Protein AF-A0A3D3Z3L4-F1 (afdb_monomer)

pLDDT: mean 87.87, std 11.45, range [58.56, 98.75]

Mean predicted aligned error: 5.22 Å

Radius of gyration: 15.16 Å; Cα contacts (8 Å, |Δi|>4): 285; chains: 1; bounding box: 37×30×42 Å

Solvent-accessible surface area (backbone atoms only — not comparable to full-atom values): 8105 Å² total; per-residue (Å²): 103,48,34,38,17,32,43,36,61,50,77,87,31,45,46,58,62,50,46,52,51,52,36,48,54,44,27,76,72,71,44,43,26,36,39,37,21,40,27,95,81,34,64,55,31,55,49,41,68,72,68,54,78,72,74,40,31,58,43,69,48,58,55,93,46,43,67,61,53,52,51,52,40,50,75,72,62,29,44,37,39,35,35,28,42,37,68,35,86,44,73,49,33,52,50,42,38,55,71,22,65,34,33,37,29,40,32,39,77,43,78,72,44,57,58,51,46,55,62,46,50,52,54,41,62,74,43,74,41,58,70,47,80,37,82,28,89,64,60,94,86,43,68,67,50,54,59,61,56,72,75,110

Nearest PDB structures (foldseek):
  4e07-assembly3_A  TM=8.021E-01  e=3.924E-11  Escherichia coli
  4e03-assembly3_A  TM=8.428E-01  e=3.734E-10  Escherichia coli
  4dzz-assembly3_A  TM=8.664E-01  e=5.860E-10  Escherichia coli
  4e09-assembly1_A-2  TM=8.269E-01  e=1.353E-09  Escherichia coli
  1hyq-assembly1_A  TM=8.377E-01  e=5.948E-09  Archaeoglobus fulgidus

Foldseek 3Di:
DAEEEEDEQDPPLCLLVVLVVVQVVCVVVVFAEEEEEQAPVCPNVVVCVVVDDPGPNYHYDHLVCVVVVVVVCVVVVGPYYYYRAYHRDDPSSLSSLLPHQEYEYRFELDPVRLVRVVVVVVSNVVSVHHYDYDHPPYDPPCPVSVVVSVVD

Sequence (152 aa):
MHVVAIVSQKGGAGKTTLSVHLAVAAARKGLSVALIDLDPQATAAQWGDWRGGDNPAVVATPYTRLEATLQEAAQAGVDLCILDSPPAADAAAVSAARAADLVLVPTRVSAFDLHAIKTTGELMRIAQKPAYTIFNAVPPRAASLVEDAAAV

Structure (mmCIF, N/CA/C/O backbone):
data_AF-A0A3D3Z3L4-F1
#
_entry.id   AF-A0A3D3Z3L4-F1
#
loop_
_atom_site.group_PDB
_atom_site.id
_atom_site.type_symbol
_atom_site.label_atom_id
_atom_site.label_alt_id
_atom_site.label_comp_id
_atom_site.label_asym_id
_atom_site.label_entity_id
_atom_site.label_seq_id
_atom_site.pdbx_PDB_ins_code
_atom_site.Cartn_x
_atom_site.Cartn_y
_atom_site.Cartn_z
_atom_site.occupancy
_atom_site.B_iso_or_equiv
_atom_site.auth_seq_id
_atom_site.auth_comp_id
_atom_site.auth_asym_id
_atom_site.auth_atom_id
_atom_site.pdbx_PDB_model_num
ATOM 1 N N . MET A 1 1 ? -8.674 -7.249 11.936 1.00 96.44 1 MET A N 1
ATOM 2 C CA . MET A 1 1 ? -8.077 -6.245 11.043 1.00 96.44 1 MET A CA 1
ATOM 3 C C . MET A 1 1 ? -6.740 -6.763 10.545 1.00 96.44 1 MET A C 1
ATOM 5 O O . MET A 1 1 ? -5.932 -7.170 11.371 1.00 96.44 1 MET A O 1
ATOM 9 N N . HIS A 1 2 ? -6.535 -6.770 9.232 1.00 98.00 2 HIS A N 1
ATOM 10 C CA . HIS A 1 2 ? -5.252 -7.053 8.585 1.00 98.00 2 HIS A CA 1
ATOM 11 C C . HIS A 1 2 ? -4.637 -5.772 8.029 1.00 98.00 2 HIS A C 1
ATOM 13 O O . HIS A 1 2 ? -5.369 -4.857 7.652 1.00 98.00 2 HIS A O 1
ATOM 19 N N . VAL A 1 3 ? -3.310 -5.711 7.938 1.00 98.38 3 VAL A N 1
ATOM 20 C CA . VAL A 1 3 ? -2.590 -4.552 7.393 1.00 98.38 3 VAL A CA 1
ATOM 21 C C . VAL A 1 3 ? -1.659 -4.986 6.264 1.00 98.38 3 VAL A C 1
ATOM 23 O O . VAL A 1 3 ? -0.756 -5.796 6.464 1.00 98.38 3 VAL A O 1
ATOM 26 N N . VAL A 1 4 ? -1.847 -4.421 5.072 1.00 98.25 4 VAL A N 1
ATOM 27 C CA . VAL A 1 4 ? -0.989 -4.658 3.902 1.00 98.25 4 VAL A CA 1
ATOM 28 C C . VAL A 1 4 ? -0.298 -3.356 3.522 1.00 98.25 4 VAL A C 1
ATOM 30 O O . VAL A 1 4 ? -0.967 -2.365 3.252 1.00 98.25 4 VAL A O 1
ATOM 33 N N . ALA A 1 5 ? 1.032 -3.345 3.463 1.00 96.19 5 ALA A N 1
ATOM 34 C CA . ALA A 1 5 ? 1.785 -2.177 3.007 1.00 96.19 5 ALA A CA 1
ATOM 35 C C . ALA A 1 5 ? 2.243 -2.337 1.558 1.00 96.19 5 ALA A C 1
ATOM 37 O O . ALA A 1 5 ? 2.791 -3.373 1.183 1.00 96.19 5 ALA A O 1
ATOM 38 N N . ILE A 1 6 ? 2.067 -1.287 0.759 1.00 94.94 6 ILE A N 1
ATOM 39 C CA . ILE A 1 6 ? 2.588 -1.199 -0.602 1.00 94.94 6 ILE A CA 1
ATOM 40 C C . ILE A 1 6 ? 3.829 -0.309 -0.569 1.00 94.94 6 ILE A C 1
ATOM 42 O O . ILE A 1 6 ? 3.729 0.907 -0.420 1.00 94.94 6 ILE A O 1
ATOM 46 N N . VAL A 1 7 ? 5.009 -0.920 -0.688 1.00 91.00 7 VAL A N 1
ATOM 47 C CA . VAL A 1 7 ? 6.303 -0.243 -0.507 1.00 91.00 7 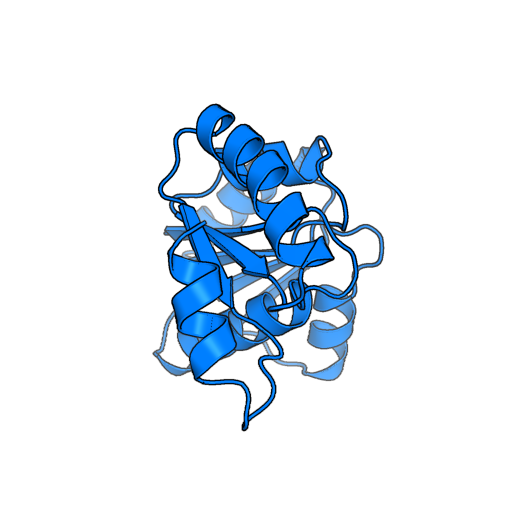VAL A CA 1
ATOM 48 C C . VAL A 1 7 ? 7.161 -0.410 -1.750 1.00 91.00 7 VAL A C 1
ATOM 50 O O . VAL A 1 7 ? 7.322 -1.506 -2.267 1.00 91.00 7 VAL A O 1
ATOM 53 N N . SER A 1 8 ? 7.760 0.670 -2.242 1.00 85.81 8 SER A N 1
ATOM 54 C CA . SER A 1 8 ? 8.702 0.609 -3.363 1.00 85.81 8 SER A CA 1
ATOM 55 C C . SER A 1 8 ? 9.673 1.775 -3.311 1.00 85.81 8 SER A C 1
ATOM 57 O O . SER A 1 8 ? 9.280 2.922 -3.093 1.00 85.81 8 SER A O 1
ATOM 59 N N . GLN A 1 9 ? 10.944 1.484 -3.576 1.00 74.50 9 GLN A N 1
ATOM 60 C CA . GLN A 1 9 ? 12.015 2.476 -3.544 1.00 74.50 9 GLN A CA 1
ATOM 61 C C . GLN A 1 9 ? 12.055 3.376 -4.782 1.00 74.50 9 GLN A C 1
ATOM 63 O O . GLN A 1 9 ? 12.791 4.360 -4.791 1.00 74.50 9 GLN A O 1
ATOM 68 N N . LYS A 1 10 ? 11.252 3.084 -5.815 1.00 74.19 10 LYS A N 1
ATOM 69 C CA . LYS A 1 10 ? 11.241 3.859 -7.058 1.00 74.19 10 LYS A CA 1
ATOM 70 C C . LYS A 1 10 ? 9.910 4.567 -7.293 1.00 74.19 10 LYS A C 1
ATOM 72 O O . LYS A 1 10 ? 8.823 3.998 -7.147 1.00 74.19 10 LYS A O 1
ATOM 77 N N . GLY A 1 11 ? 10.000 5.825 -7.721 1.00 74.12 11 GLY A N 1
ATOM 78 C CA . GLY A 1 11 ? 8.865 6.548 -8.289 1.00 74.12 11 GLY A CA 1
ATOM 79 C C . GLY A 1 11 ? 8.327 5.836 -9.536 1.00 74.12 11 GLY A C 1
ATOM 80 O O . GLY A 1 11 ? 9.086 5.283 -10.331 1.00 74.12 11 GLY A O 1
ATOM 81 N N . GLY A 1 12 ? 7.005 5.821 -9.707 1.00 81.00 12 GLY A N 1
ATOM 82 C CA . GLY A 1 12 ? 6.364 5.245 -10.895 1.00 81.00 12 GLY A CA 1
ATOM 83 C C . GLY A 1 12 ? 6.223 3.717 -10.913 1.00 81.00 12 GLY A C 1
ATOM 84 O O . GLY A 1 12 ? 5.665 3.184 -11.869 1.00 81.00 12 GLY A O 1
ATOM 85 N N . ALA A 1 13 ? 6.633 2.993 -9.868 1.00 85.88 13 ALA A N 1
ATOM 86 C CA . ALA A 1 13 ? 6.418 1.542 -9.782 1.00 85.88 13 ALA A CA 1
ATOM 87 C C . ALA A 1 13 ? 4.929 1.129 -9.697 1.00 85.88 13 ALA A C 1
ATOM 89 O O . ALA A 1 13 ? 4.595 -0.042 -9.854 1.00 85.88 13 ALA A O 1
ATOM 90 N N . GLY A 1 14 ? 4.028 2.098 -9.493 1.00 90.69 14 GLY A N 1
ATOM 91 C CA . GLY A 1 14 ? 2.578 1.906 -9.447 1.00 90.69 14 GLY A CA 1
ATOM 92 C C . GLY A 1 14 ? 2.043 1.515 -8.071 1.00 90.69 14 GLY A C 1
ATOM 93 O O . GLY A 1 14 ? 1.068 0.775 -8.010 1.00 90.69 14 GLY A O 1
ATOM 94 N N . LYS A 1 15 ? 2.671 2.015 -6.992 1.00 92.94 15 LYS A N 1
ATOM 95 C CA . LYS A 1 15 ? 2.225 1.837 -5.598 1.00 92.94 15 LYS A CA 1
ATOM 96 C C . LYS A 1 15 ? 0.771 2.260 -5.417 1.00 92.94 15 LYS A C 1
ATOM 98 O O . LYS A 1 15 ? -0.078 1.390 -5.317 1.00 92.94 15 LYS A O 1
ATOM 103 N N . THR A 1 16 ? 0.484 3.553 -5.556 1.00 94.69 16 THR A N 1
ATOM 104 C CA . THR A 1 16 ? -0.861 4.117 -5.393 1.00 94.69 16 THR A CA 1
ATOM 105 C C . THR A 1 16 ? -1.900 3.422 -6.262 1.00 94.69 16 THR A C 1
ATOM 107 O O . THR A 1 16 ? -2.982 3.086 -5.794 1.00 94.69 16 THR A O 1
ATOM 110 N N . THR A 1 17 ? -1.562 3.116 -7.519 1.00 95.19 17 THR A N 1
ATOM 111 C CA . THR A 1 17 ? -2.460 2.380 -8.420 1.00 95.19 17 THR A CA 1
ATOM 112 C C . THR A 1 17 ? -2.790 0.985 -7.889 1.00 95.19 17 THR A C 1
ATOM 114 O O . THR A 1 17 ? -3.955 0.588 -7.886 1.00 95.19 17 THR A O 1
ATOM 117 N N . LEU A 1 18 ? -1.783 0.238 -7.427 1.00 96.00 18 LEU A N 1
ATOM 118 C CA . LEU A 1 18 ? -1.983 -1.079 -6.832 1.00 96.00 18 LEU A CA 1
ATOM 119 C C . LEU A 1 18 ? -2.762 -0.976 -5.512 1.00 96.00 18 LEU A C 1
ATOM 121 O O . LEU A 1 18 ? -3.711 -1.734 -5.325 1.00 96.00 18 LEU A O 1
ATOM 125 N N . SER A 1 19 ? -2.417 -0.016 -4.648 1.00 97.44 19 SER A N 1
ATOM 126 C CA . SER A 1 19 ? -3.084 0.262 -3.370 1.00 97.44 19 SER A CA 1
ATOM 127 C C . SER A 1 19 ? -4.586 0.486 -3.570 1.00 97.44 19 SER A C 1
ATOM 129 O O . SER A 1 19 ? -5.412 -0.195 -2.963 1.00 97.44 19 SER A O 1
ATOM 131 N N . VAL A 1 20 ? -4.946 1.368 -4.506 1.00 97.38 20 VAL A N 1
ATOM 132 C CA . VAL A 1 20 ? -6.333 1.672 -4.879 1.00 97.38 20 VAL A CA 1
ATOM 133 C C . VAL A 1 20 ? -7.065 0.440 -5.416 1.00 97.38 20 VAL A C 1
ATOM 135 O O . VAL A 1 20 ? -8.175 0.133 -4.977 1.00 97.38 20 VAL A O 1
ATOM 138 N N . HIS A 1 21 ? -6.463 -0.295 -6.356 1.00 97.38 21 HIS A N 1
ATOM 139 C CA . HIS A 1 21 ? -7.107 -1.471 -6.945 1.00 97.38 21 HIS A CA 1
ATOM 140 C C . HIS A 1 21 ? -7.340 -2.586 -5.924 1.00 97.38 21 HIS A C 1
ATOM 142 O O . HIS A 1 21 ? -8.417 -3.187 -5.923 1.00 97.38 21 HIS A O 1
ATOM 148 N N . LEU A 1 22 ? -6.373 -2.844 -5.042 1.00 98.06 22 LEU A N 1
ATOM 149 C CA . LEU A 1 22 ? -6.525 -3.819 -3.964 1.00 98.06 22 LEU A CA 1
ATOM 150 C C . LEU A 1 22 ? -7.621 -3.390 -2.982 1.00 98.06 22 LEU A C 1
ATOM 152 O O . LEU A 1 22 ? -8.447 -4.223 -2.607 1.00 98.06 22 LEU A O 1
ATOM 156 N N . ALA A 1 23 ? -7.693 -2.100 -2.639 1.00 98.12 23 ALA A N 1
ATOM 157 C CA . ALA A 1 23 ? -8.712 -1.575 -1.734 1.00 98.12 23 ALA A CA 1
ATOM 158 C C . ALA A 1 23 ? -10.125 -1.757 -2.296 1.00 98.12 23 ALA A C 1
ATOM 160 O O . ALA A 1 23 ? -11.012 -2.285 -1.626 1.00 98.12 23 ALA A O 1
ATOM 161 N N . VAL A 1 24 ? -10.322 -1.396 -3.565 1.00 98.00 24 VAL A N 1
ATOM 162 C CA . VAL A 1 24 ? -11.607 -1.569 -4.252 1.00 98.00 24 VAL A CA 1
ATOM 163 C C . VAL A 1 24 ? -11.961 -3.047 -4.412 1.00 98.00 24 VAL A C 1
ATOM 165 O O . VAL A 1 24 ? -13.120 -3.420 -4.231 1.00 98.00 24 VAL A O 1
ATOM 168 N N . ALA A 1 25 ? -10.995 -3.906 -4.747 1.00 98.25 25 ALA A N 1
ATOM 169 C CA . ALA A 1 25 ? -11.233 -5.340 -4.880 1.00 98.25 25 ALA A CA 1
ATOM 170 C C . ALA A 1 25 ? -11.679 -5.970 -3.550 1.00 98.25 25 ALA A C 1
ATOM 172 O O . ALA A 1 25 ? -12.641 -6.737 -3.540 1.00 98.25 25 ALA A O 1
ATOM 173 N N . ALA A 1 26 ? -11.030 -5.608 -2.441 1.00 98.31 26 ALA A N 1
ATOM 174 C CA . ALA A 1 26 ? -11.399 -6.048 -1.099 1.00 98.31 26 ALA A CA 1
ATOM 175 C C . ALA A 1 26 ? -12.789 -5.532 -0.685 1.00 98.31 26 ALA A C 1
ATOM 177 O O . ALA A 1 26 ? -13.630 -6.321 -0.254 1.00 98.31 26 ALA A O 1
ATOM 178 N N . ALA A 1 27 ? -13.083 -4.249 -0.918 1.00 98.00 27 ALA A N 1
ATOM 179 C CA . ALA A 1 27 ? -14.397 -3.671 -0.635 1.00 98.00 27 ALA A CA 1
ATOM 180 C C . ALA A 1 27 ? -15.515 -4.363 -1.439 1.00 98.00 27 ALA A C 1
ATOM 182 O O . ALA A 1 27 ? -16.573 -4.692 -0.906 1.00 98.00 27 ALA A O 1
ATOM 183 N N . ARG A 1 28 ? -15.262 -4.694 -2.715 1.00 97.62 28 ARG A N 1
ATOM 184 C CA . ARG A 1 28 ? -16.189 -5.470 -3.565 1.00 97.62 28 ARG A CA 1
ATOM 185 C C . ARG A 1 28 ? -16.422 -6.902 -3.084 1.00 97.62 28 ARG A C 1
ATOM 187 O O . ARG A 1 28 ? -17.387 -7.530 -3.511 1.00 97.62 28 ARG A O 1
ATOM 194 N N . LYS A 1 29 ? -15.551 -7.430 -2.223 1.00 97.94 29 LYS A N 1
ATOM 195 C CA . LYS A 1 29 ? -15.733 -8.721 -1.547 1.00 97.94 29 LYS A CA 1
ATOM 196 C C . LYS A 1 29 ? -16.481 -8.596 -0.216 1.00 97.94 29 LYS A C 1
ATOM 198 O O . LYS A 1 29 ? -16.637 -9.602 0.464 1.00 97.94 29 LYS A O 1
ATOM 203 N N . GLY A 1 30 ? -16.980 -7.405 0.117 1.00 97.69 30 GLY A N 1
ATOM 204 C CA . GLY A 1 30 ? -17.773 -7.145 1.317 1.00 97.69 30 GLY A CA 1
ATOM 205 C C . GLY A 1 30 ? -16.951 -6.771 2.549 1.00 97.69 30 GLY A C 1
ATOM 206 O O . GLY A 1 30 ? -17.525 -6.680 3.626 1.00 97.69 30 GLY A O 1
ATOM 207 N N . LEU A 1 31 ? -15.639 -6.554 2.405 1.00 98.50 31 LEU A N 1
ATOM 208 C CA . LEU A 1 31 ? -14.787 -6.121 3.512 1.00 98.50 31 LEU A CA 1
ATOM 209 C C . LEU A 1 31 ? -14.964 -4.623 3.788 1.00 98.50 31 LEU A C 1
ATOM 211 O O . LEU A 1 31 ? -15.113 -3.827 2.857 1.00 98.50 31 LEU A O 1
ATOM 215 N N . SER A 1 32 ? -14.884 -4.236 5.058 1.00 98.44 32 SER A N 1
ATOM 216 C CA . SER A 1 32 ? -14.656 -2.854 5.478 1.00 98.44 32 SER A CA 1
ATOM 217 C C . SER A 1 32 ? -13.179 -2.514 5.273 1.00 98.44 32 SER A C 1
ATOM 219 O O . SER A 1 32 ? -12.307 -3.153 5.868 1.00 98.44 32 SER A O 1
ATOM 221 N N . VAL A 1 33 ? -12.873 -1.560 4.389 1.00 98.69 33 VAL A N 1
ATOM 222 C CA . VAL A 1 33 ? -11.497 -1.285 3.950 1.00 98.69 33 VAL A CA 1
ATOM 223 C C . VAL A 1 33 ? -11.111 0.167 4.200 1.00 98.69 33 VAL A C 1
ATOM 225 O O . VAL A 1 33 ? -11.862 1.078 3.859 1.00 98.69 33 VAL A O 1
ATOM 228 N N . ALA A 1 34 ? -9.898 0.379 4.711 1.00 98.50 34 ALA A N 1
ATOM 229 C CA . ALA A 1 34 ? -9.261 1.690 4.784 1.00 98.50 34 ALA A CA 1
ATOM 230 C C . ALA A 1 34 ? -7.998 1.730 3.910 1.00 98.50 34 ALA A C 1
ATOM 232 O O . ALA A 1 34 ? -7.096 0.907 4.058 1.00 98.50 34 ALA A O 1
ATOM 233 N N . LEU A 1 35 ? -7.923 2.701 3.005 1.00 98.50 35 LEU A N 1
ATOM 234 C CA . LEU A 1 35 ? -6.720 3.067 2.269 1.00 98.50 35 LEU A CA 1
ATOM 235 C C . LEU A 1 35 ? -6.053 4.243 2.989 1.00 98.50 35 LEU A C 1
ATOM 237 O O . LEU A 1 35 ? -6.579 5.354 2.996 1.00 98.50 35 LEU A O 1
ATOM 241 N N . ILE A 1 36 ? -4.903 3.990 3.605 1.00 98.19 36 ILE A N 1
ATOM 242 C CA . ILE A 1 36 ? -4.137 4.982 4.356 1.00 98.19 36 ILE A CA 1
ATOM 243 C C . ILE A 1 36 ? -3.014 5.496 3.457 1.00 98.19 36 ILE A C 1
ATOM 245 O O . ILE A 1 36 ? -2.076 4.764 3.141 1.00 98.19 36 ILE A O 1
ATOM 249 N N . ASP A 1 37 ? -3.127 6.753 3.046 1.00 96.62 37 ASP A N 1
ATOM 250 C CA . ASP A 1 37 ? -2.148 7.458 2.229 1.00 96.62 37 ASP A CA 1
ATOM 251 C C . ASP A 1 37 ? -1.101 8.116 3.138 1.00 96.62 37 ASP A C 1
ATOM 253 O O . ASP A 1 37 ? -1.407 9.020 3.921 1.00 96.62 37 ASP A O 1
ATOM 257 N N . LEU A 1 38 ? 0.131 7.611 3.071 1.00 95.31 38 LEU A N 1
ATOM 258 C CA . LEU A 1 38 ? 1.274 8.136 3.818 1.00 95.31 38 LEU A CA 1
ATOM 259 C C . LEU A 1 38 ? 2.140 9.065 2.963 1.00 95.31 38 LEU A C 1
ATOM 261 O O . LEU A 1 38 ? 3.128 9.605 3.471 1.00 95.31 38 LEU A O 1
ATOM 265 N N . ASP A 1 39 ? 1.818 9.227 1.677 1.00 91.88 39 ASP A N 1
ATOM 266 C CA . ASP A 1 39 ? 2.551 10.100 0.775 1.00 91.88 39 ASP A CA 1
ATOM 267 C C . ASP A 1 39 ? 2.118 11.559 1.002 1.00 91.88 39 ASP A C 1
ATOM 269 O O . ASP A 1 39 ? 0.934 11.881 0.885 1.00 91.88 39 ASP A O 1
ATOM 273 N N . PRO A 1 40 ? 3.049 12.491 1.281 1.00 88.94 40 PRO A N 1
ATOM 274 C CA . PRO A 1 40 ? 2.731 13.915 1.361 1.00 88.94 40 PRO A CA 1
ATOM 275 C C . PRO A 1 40 ? 2.066 14.494 0.100 1.00 88.94 40 PRO A C 1
ATOM 277 O O . PRO A 1 40 ? 1.431 15.542 0.186 1.00 88.94 40 PRO A O 1
ATOM 280 N N . GLN A 1 41 ? 2.215 13.851 -1.066 1.00 90.12 41 GLN A N 1
ATOM 281 C CA . GLN A 1 41 ? 1.505 14.227 -2.296 1.00 90.12 41 GLN A CA 1
ATOM 282 C C . GLN A 1 41 ? 0.019 13.841 -2.286 1.00 90.12 41 GLN A C 1
ATOM 284 O O . GLN A 1 41 ? -0.726 14.318 -3.141 1.00 90.12 41 GLN A O 1
ATOM 289 N N . ALA A 1 42 ? -0.410 12.988 -1.353 1.00 91.75 42 ALA A N 1
ATOM 290 C CA . ALA A 1 42 ? -1.802 12.630 -1.102 1.00 91.75 42 ALA A CA 1
ATOM 291 C C . ALA A 1 42 ? -2.573 12.161 -2.360 1.00 91.75 42 ALA A C 1
ATOM 293 O O . ALA A 1 42 ? -3.745 12.492 -2.559 1.00 91.75 42 ALA A O 1
ATOM 294 N N . THR A 1 43 ? -1.906 11.424 -3.259 1.00 94.06 43 THR A N 1
ATOM 295 C CA . THR A 1 43 ? -2.495 11.010 -4.547 1.00 94.06 43 THR A CA 1
ATOM 296 C C . THR A 1 43 ? -3.635 10.005 -4.362 1.00 94.06 43 THR A C 1
ATOM 298 O O . THR A 1 43 ? -4.626 10.065 -5.092 1.00 94.06 43 THR A O 1
ATOM 301 N N . ALA A 1 44 ? -3.537 9.095 -3.387 1.00 94.56 44 ALA A N 1
ATOM 302 C CA . ALA A 1 44 ? -4.628 8.176 -3.069 1.00 94.56 44 ALA A CA 1
ATOM 303 C C . ALA A 1 44 ? -5.811 8.930 -2.449 1.00 94.56 44 ALA A C 1
ATOM 305 O O . ALA A 1 44 ? -6.954 8.661 -2.819 1.00 94.56 44 ALA A O 1
ATOM 306 N N . ALA A 1 45 ? -5.556 9.901 -1.568 1.00 94.56 45 ALA A N 1
ATOM 307 C CA . ALA A 1 45 ? -6.613 10.731 -0.985 1.00 94.56 45 ALA A CA 1
ATOM 308 C C . ALA A 1 45 ? -7.365 11.549 -2.041 1.00 94.56 45 ALA A C 1
ATOM 310 O O . ALA A 1 45 ? -8.592 11.492 -2.094 1.00 94.56 45 ALA A O 1
ATOM 311 N N . GLN A 1 46 ? -6.641 12.195 -2.960 1.00 96.50 46 GLN A N 1
ATOM 312 C CA . GLN A 1 46 ? -7.246 12.906 -4.087 1.00 96.50 46 GLN A CA 1
ATOM 313 C C . GLN A 1 46 ? -8.118 11.981 -4.955 1.00 96.50 46 GLN A C 1
ATOM 315 O O . GLN A 1 46 ? -9.203 12.369 -5.388 1.00 96.50 46 GLN A O 1
ATOM 320 N N . TRP A 1 47 ? -7.680 10.740 -5.189 1.00 96.81 47 TRP A N 1
ATOM 321 C CA . TRP A 1 47 ? -8.515 9.742 -5.861 1.00 96.81 47 TRP A CA 1
ATOM 322 C C . TRP A 1 47 ? -9.792 9.415 -5.067 1.00 96.81 47 TRP A C 1
ATOM 324 O O . TRP A 1 47 ? -10.861 9.272 -5.666 1.00 96.81 47 TRP A O 1
ATOM 334 N N . GLY A 1 48 ? -9.695 9.309 -3.739 1.00 96.44 48 GLY A N 1
ATOM 335 C CA . GLY A 1 48 ? -10.835 9.093 -2.846 1.00 96.44 48 GLY A CA 1
ATOM 336 C C . GLY A 1 48 ? -11.901 10.178 -2.994 1.00 96.44 48 GLY A C 1
ATOM 337 O O . GLY A 1 48 ? -13.077 9.850 -3.176 1.00 96.44 48 GLY A O 1
ATOM 338 N N . ASP A 1 49 ? -11.476 11.443 -3.025 1.00 95.19 49 ASP A N 1
ATOM 339 C CA . ASP A 1 49 ? -12.354 12.601 -3.223 1.00 95.19 49 ASP A CA 1
ATOM 340 C C . ASP A 1 49 ? -13.084 12.549 -4.573 1.00 95.19 49 ASP A C 1
ATOM 342 O O . ASP A 1 49 ? -14.282 12.819 -4.651 1.00 95.19 49 ASP A O 1
ATOM 346 N N . TRP A 1 50 ? -12.388 12.161 -5.648 1.00 95.50 50 TRP A N 1
ATOM 347 C CA . TRP A 1 50 ? -12.993 12.034 -6.980 1.00 95.50 50 TRP A CA 1
ATOM 348 C C . TRP A 1 50 ? -13.987 10.881 -7.083 1.00 95.50 50 TRP A C 1
ATOM 350 O O . TRP A 1 50 ? -14.996 10.992 -7.779 1.00 95.50 50 TRP A O 1
ATOM 360 N N . ARG A 1 51 ? -13.681 9.752 -6.438 1.00 94.88 51 ARG A N 1
ATOM 361 C CA . ARG A 1 51 ? -14.532 8.559 -6.461 1.00 94.88 51 ARG A CA 1
ATOM 362 C C . ARG A 1 51 ? -15.839 8.798 -5.708 1.00 94.88 51 ARG A C 1
ATOM 364 O O . ARG A 1 51 ? -16.888 8.341 -6.162 1.00 94.88 51 ARG A O 1
ATOM 371 N N . GLY A 1 52 ? -15.753 9.457 -4.553 1.00 85.25 52 GLY A N 1
ATOM 372 C CA . GLY A 1 52 ? -16.838 9.532 -3.582 1.00 85.25 52 GLY A CA 1
ATOM 373 C C . GLY A 1 52 ? -17.200 8.175 -2.958 1.00 85.25 52 GLY A C 1
ATOM 374 O O . GLY A 1 52 ? -16.721 7.111 -3.362 1.00 85.25 52 GLY A O 1
ATOM 375 N N . GLY A 1 53 ? -18.081 8.215 -1.957 1.00 89.38 53 GLY A N 1
ATOM 376 C CA . GLY A 1 53 ? -18.572 7.041 -1.233 1.00 89.38 53 GLY A CA 1
ATOM 377 C C . GLY A 1 53 ? -17.662 6.575 -0.095 1.00 89.38 53 GLY A C 1
ATOM 378 O O . GLY A 1 53 ? -16.504 6.967 0.009 1.00 89.38 53 GLY A O 1
ATOM 379 N N . ASP A 1 54 ? -18.185 5.681 0.741 1.00 90.25 54 ASP A N 1
ATOM 380 C CA . ASP A 1 54 ? -17.615 5.471 2.080 1.00 90.25 54 ASP A CA 1
ATOM 381 C C . ASP A 1 54 ? -16.634 4.291 2.178 1.00 90.25 54 ASP A C 1
ATOM 383 O O . ASP A 1 54 ? -15.806 4.254 3.080 1.00 90.25 54 ASP A O 1
ATOM 387 N N . ASN A 1 55 ? -16.692 3.328 1.246 1.00 95.44 55 ASN A N 1
ATOM 388 C CA . ASN A 1 55 ? -15.846 2.125 1.266 1.00 95.44 55 ASN A CA 1
ATOM 389 C C . ASN A 1 55 ? -15.191 1.880 -0.114 1.00 95.44 55 ASN A C 1
ATOM 391 O O . ASN A 1 55 ? -15.924 1.806 -1.110 1.00 95.44 55 ASN A O 1
ATOM 395 N N . PRO A 1 56 ? -13.851 1.760 -0.224 1.00 97.56 56 PRO A N 1
ATOM 396 C CA . PRO A 1 56 ? -12.862 1.947 0.844 1.00 97.56 56 PRO A CA 1
ATOM 397 C C . PRO A 1 56 ? -12.826 3.389 1.367 1.00 97.56 56 PRO A C 1
ATOM 399 O O . PRO A 1 56 ? -12.856 4.332 0.576 1.00 97.56 56 PRO A O 1
ATOM 402 N N . ALA A 1 57 ? -12.724 3.555 2.685 1.00 97.62 57 ALA A N 1
ATOM 403 C CA . ALA A 1 57 ? -12.423 4.849 3.288 1.00 97.62 57 ALA A CA 1
ATOM 404 C C . ALA A 1 57 ? -10.992 5.244 2.907 1.00 97.62 57 ALA A C 1
ATOM 406 O O . ALA A 1 57 ? -10.113 4.384 2.878 1.00 97.62 57 ALA A O 1
ATOM 407 N N . VAL A 1 58 ? -10.740 6.519 2.611 1.00 97.81 58 VAL A N 1
ATOM 408 C CA . VAL A 1 58 ? -9.396 6.992 2.253 1.00 97.81 58 VAL A CA 1
ATOM 409 C C . VAL A 1 58 ? -8.947 8.049 3.248 1.00 97.81 58 VAL A C 1
ATOM 411 O O . VAL A 1 58 ? -9.664 9.016 3.489 1.00 97.81 58 VAL A O 1
ATOM 414 N N . VAL A 1 59 ? -7.773 7.850 3.846 1.00 96.81 59 VAL A N 1
ATOM 415 C CA . VAL A 1 59 ? -7.251 8.701 4.921 1.00 96.81 59 VAL A CA 1
ATOM 416 C C . VAL A 1 59 ? -5.815 9.088 4.602 1.00 96.81 59 VAL A C 1
ATOM 418 O O . VAL A 1 59 ? -4.941 8.228 4.587 1.00 96.81 59 VAL A O 1
ATOM 421 N N . ALA A 1 60 ? -5.556 10.377 4.386 1.00 96.88 60 ALA A N 1
ATOM 422 C CA . ALA A 1 60 ? -4.193 10.899 4.338 1.00 96.88 60 ALA A CA 1
ATOM 423 C C . ALA A 1 60 ? -3.694 11.200 5.754 1.00 96.88 60 ALA A C 1
ATOM 425 O O . ALA A 1 60 ? -4.346 11.925 6.508 1.00 96.88 60 ALA A O 1
ATOM 426 N N . THR A 1 61 ? -2.529 10.672 6.121 1.00 96.00 61 THR A N 1
ATOM 427 C CA . THR A 1 61 ? -1.923 10.925 7.433 1.00 96.00 61 THR A CA 1
ATOM 428 C C . THR A 1 61 ? -0.398 10.878 7.355 1.00 96.00 61 THR A C 1
ATOM 430 O O . THR A 1 61 ? 0.157 10.042 6.644 1.00 96.00 61 THR A O 1
ATOM 433 N N . PRO A 1 62 ? 0.335 11.721 8.104 1.00 94.75 62 PRO A N 1
ATOM 434 C CA . PRO A 1 62 ? 1.776 11.546 8.229 1.00 94.75 62 PRO A CA 1
ATOM 435 C C . PRO A 1 62 ? 2.109 10.205 8.900 1.00 94.75 62 PRO A C 1
ATOM 437 O O . PRO A 1 62 ? 1.410 9.755 9.813 1.00 94.75 62 PRO A O 1
ATOM 440 N N . TYR A 1 63 ? 3.239 9.601 8.517 1.00 93.25 63 TYR A N 1
ATOM 441 C CA . TYR A 1 63 ? 3.695 8.317 9.075 1.00 93.25 63 TYR A CA 1
ATOM 442 C C . TYR A 1 63 ? 3.885 8.345 10.602 1.00 93.25 63 TYR A C 1
ATOM 444 O O . TYR A 1 63 ? 3.738 7.323 11.265 1.00 93.25 63 TYR A O 1
ATOM 452 N N . THR A 1 64 ? 4.150 9.516 11.188 1.00 95.50 64 THR A N 1
ATOM 453 C CA . THR A 1 64 ? 4.249 9.705 12.646 1.00 95.50 64 THR A CA 1
ATOM 454 C C . THR A 1 64 ? 2.930 9.459 13.381 1.00 95.50 64 THR A C 1
ATOM 456 O O . THR A 1 64 ? 2.945 9.212 14.583 1.00 95.50 64 THR A O 1
ATOM 459 N N . ARG A 1 65 ? 1.793 9.502 12.676 1.00 97.00 65 ARG A N 1
ATOM 460 C CA . ARG A 1 65 ? 0.451 9.205 13.198 1.00 97.00 65 ARG A CA 1
ATOM 461 C C . ARG A 1 65 ? -0.106 7.865 12.715 1.00 97.00 65 ARG A C 1
ATOM 463 O O . ARG A 1 65 ? -1.267 7.563 12.999 1.00 97.00 65 ARG A O 1
ATOM 470 N N . LEU A 1 66 ? 0.687 7.062 12.001 1.00 96.81 66 LEU A N 1
ATOM 471 C CA . LEU A 1 66 ? 0.232 5.788 11.439 1.00 96.81 66 LEU A CA 1
ATOM 472 C C . LEU A 1 66 ? -0.346 4.862 12.519 1.00 96.81 66 LEU A C 1
ATOM 474 O O . LEU A 1 66 ? -1.420 4.305 12.325 1.00 96.81 66 LEU A O 1
ATOM 478 N N . GLU A 1 67 ? 0.321 4.742 13.668 1.00 97.38 67 GLU A N 1
ATOM 479 C CA . GLU A 1 67 ? -0.139 3.878 14.762 1.00 97.38 67 GLU A CA 1
ATOM 480 C C . GLU A 1 67 ? -1.519 4.294 15.291 1.00 97.38 67 GLU A C 1
ATOM 482 O O . GLU A 1 67 ? -2.420 3.463 15.371 1.00 97.38 67 GLU A O 1
ATOM 487 N N . ALA A 1 68 ? -1.713 5.585 15.574 1.00 98.25 68 ALA A N 1
ATOM 488 C CA . ALA A 1 68 ? -3.005 6.110 16.014 1.00 98.25 68 ALA A CA 1
ATOM 489 C C . ALA A 1 68 ? -4.100 5.888 14.955 1.00 98.25 68 ALA A C 1
ATOM 491 O O . ALA A 1 68 ? -5.196 5.447 15.281 1.00 98.25 68 ALA A O 1
ATOM 492 N N . THR A 1 69 ? -3.778 6.103 13.676 1.00 98.25 69 THR A N 1
ATOM 493 C CA . THR A 1 69 ? -4.727 5.903 12.566 1.00 98.25 69 THR A CA 1
ATOM 494 C C . THR A 1 69 ? -5.148 4.435 12.443 1.00 98.25 69 THR A C 1
ATOM 496 O O . THR A 1 69 ? -6.319 4.130 12.230 1.00 98.25 69 THR A O 1
ATOM 499 N N . LEU A 1 70 ? -4.210 3.500 12.617 1.00 98.50 70 LEU A N 1
ATOM 500 C CA . LEU A 1 70 ? -4.509 2.067 12.629 1.00 98.50 70 LEU A CA 1
ATOM 501 C C . LEU A 1 70 ? -5.367 1.666 13.835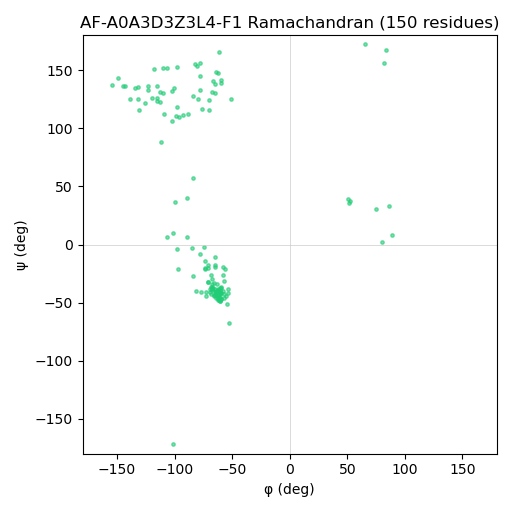 1.00 98.50 70 LEU A C 1
ATOM 503 O O . LEU A 1 70 ? -6.256 0.829 13.696 1.00 98.50 70 LEU A O 1
ATOM 507 N N . GLN A 1 71 ? -5.134 2.262 15.007 1.00 98.25 71 GLN A N 1
ATOM 508 C CA . GLN A 1 71 ? -5.968 2.035 16.191 1.00 98.25 71 GLN A CA 1
ATOM 509 C C . GLN A 1 71 ? -7.400 2.545 15.983 1.00 98.25 71 GLN A C 1
ATOM 511 O O . GLN A 1 71 ? -8.349 1.835 16.313 1.00 98.25 71 GLN A O 1
ATOM 516 N N . GLU A 1 72 ? -7.564 3.732 15.398 1.00 98.38 72 GLU A N 1
ATOM 517 C CA . GLU A 1 72 ? -8.870 4.295 15.031 1.00 98.38 72 GLU A CA 1
ATOM 518 C C . GLU A 1 72 ? -9.602 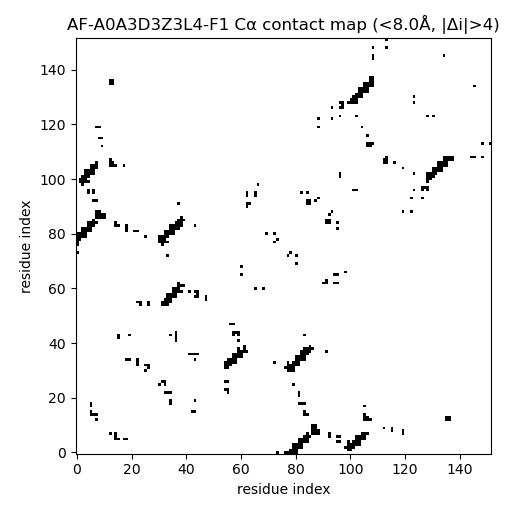3.387 14.025 1.00 98.38 72 GLU A C 1
ATOM 520 O O . GLU A 1 72 ? -10.770 3.053 14.231 1.00 98.38 72 GLU A O 1
ATOM 525 N N . ALA A 1 73 ? -8.906 2.897 12.991 1.00 98.12 73 ALA A N 1
ATOM 526 C CA . ALA A 1 73 ? -9.464 1.947 12.026 1.00 98.12 73 ALA A CA 1
ATOM 527 C C . ALA A 1 73 ? -9.903 0.628 12.691 1.00 98.12 73 ALA A C 1
ATOM 529 O O . ALA A 1 73 ? -10.990 0.116 12.413 1.00 98.12 73 ALA A O 1
ATOM 530 N N . ALA A 1 74 ? -9.098 0.098 13.616 1.00 97.94 74 ALA A N 1
ATOM 531 C CA . ALA A 1 74 ? -9.440 -1.109 14.363 1.00 97.94 74 ALA A CA 1
ATOM 532 C C . ALA A 1 74 ? -10.699 -0.913 15.224 1.00 97.94 74 ALA A C 1
ATOM 534 O O . ALA A 1 74 ? -11.573 -1.780 15.241 1.00 97.94 74 ALA A O 1
ATOM 535 N N . GLN A 1 75 ? -10.816 0.229 15.908 1.00 98.00 75 GLN A N 1
ATOM 536 C CA . GLN A 1 75 ? -11.987 0.574 16.723 1.00 98.00 75 GLN A CA 1
ATOM 537 C C . GLN A 1 75 ? -13.250 0.771 15.878 1.00 98.00 75 GLN A C 1
ATOM 539 O O . GLN A 1 75 ? -14.341 0.415 16.317 1.00 98.00 75 GLN A O 1
ATOM 544 N N . ALA A 1 76 ? -13.103 1.285 14.655 1.00 97.19 76 ALA A N 1
ATOM 545 C CA . ALA A 1 76 ? -14.189 1.424 13.690 1.00 97.19 76 ALA A CA 1
ATOM 546 C C . ALA A 1 76 ? -14.614 0.092 13.036 1.00 97.19 76 ALA A C 1
ATOM 548 O O . ALA A 1 76 ? -15.545 0.077 12.233 1.00 97.19 76 ALA A O 1
ATOM 549 N N . GLY A 1 77 ? -13.953 -1.027 13.358 1.00 97.50 77 GLY A N 1
ATOM 550 C CA . GLY A 1 77 ? -14.276 -2.339 12.796 1.00 97.50 77 GLY A CA 1
ATOM 551 C C . GLY A 1 77 ? -13.812 -2.521 11.348 1.00 97.50 77 GLY A C 1
ATOM 552 O O . GLY A 1 77 ? -14.461 -3.230 10.585 1.00 97.50 77 GLY A O 1
ATOM 553 N N . VAL A 1 78 ? -12.714 -1.873 10.945 1.00 98.44 78 VAL A N 1
ATOM 554 C CA . VAL A 1 78 ? -12.100 -2.092 9.627 1.00 98.44 78 VAL A CA 1
ATOM 555 C C . VAL A 1 78 ? -11.516 -3.508 9.544 1.00 98.44 78 VAL A C 1
ATOM 557 O O . VAL A 1 78 ? -10.766 -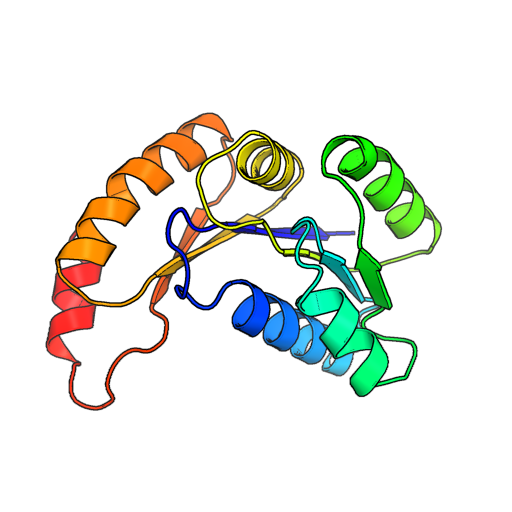3.958 10.417 1.00 98.44 78 VAL A O 1
ATOM 560 N N . ASP A 1 79 ? -11.830 -4.218 8.461 1.00 98.56 79 ASP A N 1
ATOM 561 C CA . ASP A 1 79 ? -11.333 -5.570 8.209 1.00 98.56 79 ASP A CA 1
ATOM 562 C C . ASP A 1 79 ? -9.916 -5.546 7.629 1.00 98.56 79 ASP A C 1
ATOM 564 O O . ASP A 1 79 ? -9.074 -6.363 8.015 1.00 98.56 79 ASP A O 1
ATOM 568 N N . LEU A 1 80 ? -9.643 -4.601 6.721 1.00 98.75 80 LEU A N 1
ATOM 569 C CA . LEU A 1 80 ? -8.381 -4.487 5.991 1.00 98.75 80 LEU A CA 1
ATOM 570 C C . LEU A 1 80 ? -7.916 -3.030 5.858 1.00 98.75 80 LEU A C 1
ATOM 572 O O . LEU A 1 80 ? -8.609 -2.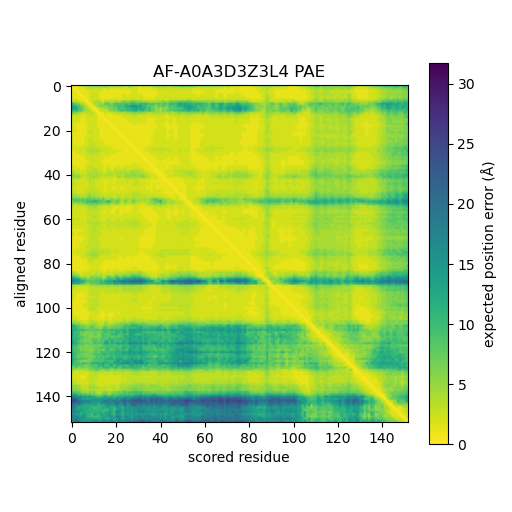197 5.279 1.00 98.75 80 LEU A O 1
ATOM 576 N N . CYS A 1 81 ? -6.687 -2.762 6.291 1.00 98.69 81 CYS A N 1
ATOM 577 C CA . CYS A 1 81 ? -5.969 -1.527 6.003 1.00 98.69 81 CYS A CA 1
ATOM 578 C C . CYS A 1 81 ? -4.935 -1.759 4.897 1.00 98.69 81 CYS A C 1
ATOM 580 O O . CYS A 1 81 ? -4.139 -2.698 4.967 1.00 98.69 81 CYS A O 1
AT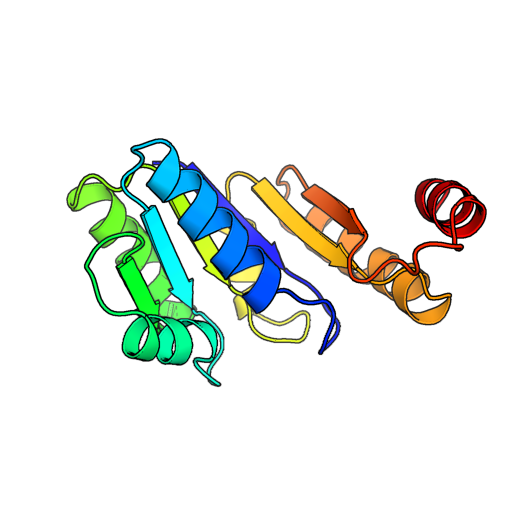OM 582 N N . ILE A 1 82 ? -4.912 -0.879 3.900 1.00 98.62 82 ILE A N 1
ATOM 583 C CA . ILE A 1 82 ? -3.883 -0.829 2.860 1.00 98.62 82 ILE A CA 1
ATOM 584 C C . ILE A 1 82 ? -3.088 0.456 3.050 1.00 98.62 82 ILE A C 1
ATOM 586 O O . ILE A 1 82 ? -3.667 1.537 3.038 1.00 98.62 82 ILE A O 1
ATOM 590 N N . LEU A 1 83 ? -1.774 0.340 3.234 1.00 97.81 83 LEU A N 1
ATOM 591 C CA . LEU A 1 83 ? -0.875 1.478 3.417 1.00 97.81 83 LEU A CA 1
ATOM 592 C C . LEU A 1 83 ? -0.202 1.817 2.085 1.00 97.81 83 LEU A C 1
ATOM 594 O O . LEU A 1 83 ? 0.547 0.993 1.555 1.00 97.81 83 LEU A O 1
ATOM 598 N N . ASP A 1 84 ? -0.437 3.020 1.565 1.00 95.44 84 ASP A N 1
ATOM 599 C CA . ASP A 1 84 ? 0.271 3.557 0.401 1.00 95.44 84 ASP A CA 1
ATOM 600 C C . ASP A 1 84 ? 1.478 4.375 0.872 1.00 95.44 84 ASP A C 1
ATOM 602 O O . ASP A 1 84 ? 1.320 5.411 1.516 1.00 95.44 84 ASP A O 1
ATOM 606 N N . SER A 1 85 ? 2.696 3.884 0.620 1.00 90.94 85 SER A N 1
ATOM 607 C CA . SER A 1 85 ? 3.915 4.571 1.063 1.00 90.94 85 SER A CA 1
ATOM 608 C C . SER A 1 85 ? 4.325 5.690 0.093 1.00 90.94 85 SER A C 1
ATOM 610 O O . SER A 1 85 ? 4.091 5.561 -1.114 1.00 90.94 85 SER A O 1
ATOM 612 N N . PRO A 1 86 ? 5.066 6.718 0.551 1.00 87.12 86 PRO A N 1
ATOM 613 C CA . PRO A 1 86 ? 5.728 7.654 -0.355 1.00 87.12 86 PRO A CA 1
ATOM 614 C C . PRO A 1 86 ? 6.768 6.958 -1.254 1.00 87.12 86 PRO A C 1
ATOM 616 O O . PRO A 1 86 ? 7.142 5.795 -1.027 1.00 87.12 86 PRO A O 1
ATOM 619 N N . PRO A 1 87 ? 7.237 7.624 -2.327 1.00 77.25 87 PRO A N 1
ATOM 620 C CA . PRO A 1 87 ? 8.427 7.199 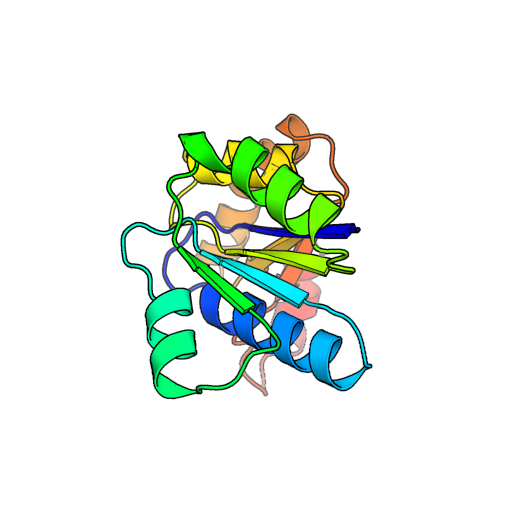-3.052 1.00 77.25 87 PRO A CA 1
ATOM 621 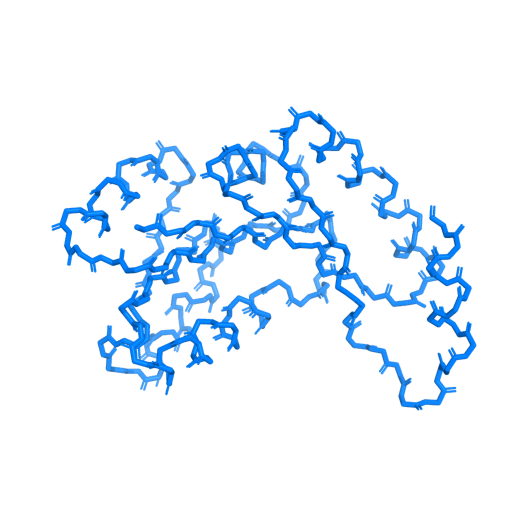C C . PRO A 1 87 ? 9.675 7.279 -2.157 1.00 77.25 87 PRO A C 1
ATOM 623 O O . PRO A 1 87 ? 9.802 8.195 -1.358 1.00 77.25 87 PRO A O 1
ATOM 626 N N . ALA A 1 88 ? 10.627 6.371 -2.397 1.00 73.31 88 ALA A N 1
ATOM 627 C CA . ALA A 1 88 ? 11.895 6.210 -1.673 1.00 73.31 88 ALA A CA 1
ATOM 628 C C . ALA A 1 88 ? 11.825 5.423 -0.347 1.00 73.31 88 ALA A C 1
ATOM 630 O O . ALA A 1 88 ? 10.787 5.250 0.283 1.00 73.31 88 ALA A O 1
ATOM 631 N N . ALA A 1 89 ? 12.979 4.863 0.019 1.00 61.97 89 ALA A N 1
ATOM 632 C CA . ALA A 1 89 ? 13.193 3.949 1.140 1.00 61.97 89 ALA A CA 1
ATOM 633 C C . ALA A 1 89 ? 13.409 4.698 2.467 1.00 61.97 89 ALA A C 1
ATOM 635 O O . ALA A 1 89 ? 14.467 4.579 3.084 1.00 61.97 89 ALA A O 1
ATOM 636 N N . ASP A 1 90 ? 12.457 5.532 2.867 1.00 76.50 90 ASP A N 1
ATOM 637 C CA . ASP A 1 90 ? 12.617 6.430 4.011 1.00 76.50 90 ASP A CA 1
ATOM 638 C C . ASP A 1 90 ? 11.918 5.923 5.291 1.00 76.50 90 ASP A C 1
ATOM 640 O O . ASP A 1 90 ? 11.444 4.784 5.382 1.00 76.50 90 ASP A O 1
ATOM 644 N N . ALA A 1 91 ? 11.874 6.775 6.320 1.00 86.19 91 ALA A N 1
ATOM 645 C CA . ALA A 1 91 ? 11.241 6.466 7.600 1.00 86.19 91 ALA A CA 1
ATOM 646 C C . ALA A 1 91 ? 9.756 6.078 7.464 1.00 86.19 91 ALA A C 1
ATOM 648 O O . ALA A 1 91 ? 9.278 5.250 8.244 1.00 86.19 91 ALA A O 1
ATOM 649 N N . ALA A 1 92 ? 9.036 6.621 6.477 1.00 88.50 92 ALA A N 1
ATOM 650 C CA . ALA A 1 92 ? 7.633 6.301 6.251 1.00 88.50 92 ALA A CA 1
ATOM 651 C C . ALA A 1 92 ? 7.475 4.891 5.672 1.00 88.50 92 ALA A C 1
ATOM 653 O O . ALA A 1 92 ? 6.665 4.114 6.177 1.00 88.50 92 ALA A O 1
ATOM 654 N N . ALA A 1 93 ? 8.300 4.519 4.688 1.00 87.19 93 ALA A N 1
ATOM 655 C CA . ALA A 1 93 ? 8.323 3.160 4.144 1.00 87.19 93 ALA A CA 1
ATOM 656 C C . ALA A 1 93 ? 8.664 2.111 5.220 1.00 87.19 93 ALA A C 1
ATOM 658 O O . ALA A 1 93 ? 8.019 1.063 5.299 1.00 87.19 93 ALA A O 1
ATOM 659 N N . VAL A 1 94 ? 9.639 2.405 6.090 1.00 88.00 94 VAL A N 1
ATOM 660 C CA . VAL A 1 94 ? 10.003 1.528 7.218 1.00 88.00 94 VAL A CA 1
ATOM 661 C C . VAL A 1 94 ? 8.868 1.429 8.239 1.00 88.00 94 VAL A C 1
ATOM 663 O O . VAL A 1 94 ? 8.573 0.334 8.719 1.00 88.00 94 VAL A O 1
ATOM 666 N N . SER A 1 95 ? 8.223 2.549 8.572 1.00 91.94 95 SER A N 1
ATOM 667 C CA . SER A 1 95 ? 7.085 2.580 9.495 1.00 91.94 95 SER A CA 1
ATOM 668 C C . SER A 1 95 ? 5.914 1.744 8.965 1.00 91.94 95 SER A C 1
ATOM 670 O O . SER A 1 95 ? 5.419 0.871 9.679 1.00 91.94 95 SER A O 1
ATOM 672 N N . ALA A 1 96 ? 5.555 1.919 7.689 1.00 93.38 96 ALA A N 1
ATOM 673 C CA . ALA A 1 96 ? 4.514 1.140 7.025 1.00 93.38 96 ALA A CA 1
ATOM 674 C C . ALA A 1 96 ? 4.839 -0.360 7.011 1.00 93.38 96 ALA A C 1
ATOM 676 O O . ALA A 1 96 ? 4.004 -1.181 7.386 1.00 93.38 96 ALA A O 1
ATOM 677 N N . ALA A 1 97 ? 6.072 -0.724 6.643 1.00 92.12 97 ALA A N 1
ATOM 678 C CA . ALA A 1 97 ? 6.504 -2.118 6.608 1.00 92.12 97 ALA A CA 1
ATOM 679 C C . ALA A 1 97 ? 6.461 -2.781 7.994 1.00 92.12 97 ALA A C 1
ATOM 681 O O . ALA A 1 97 ? 6.042 -3.927 8.108 1.00 92.12 97 ALA A O 1
ATOM 682 N N . ARG A 1 98 ? 6.854 -2.071 9.060 1.00 91.69 98 ARG A N 1
ATOM 683 C CA . ARG A 1 98 ? 6.801 -2.599 10.435 1.00 91.69 98 ARG A CA 1
ATOM 684 C C . ARG A 1 98 ? 5.372 -2.803 10.935 1.00 91.69 98 ARG A C 1
ATOM 686 O O . ARG A 1 98 ? 5.115 -3.786 11.632 1.00 91.69 98 ARG A O 1
ATOM 693 N N . ALA A 1 99 ? 4.466 -1.892 10.583 1.00 94.19 99 ALA A N 1
ATOM 694 C CA . ALA A 1 99 ? 3.062 -1.955 10.978 1.00 94.19 99 ALA A CA 1
ATOM 695 C C . ALA A 1 99 ? 2.263 -3.031 10.219 1.00 94.19 99 ALA A C 1
ATOM 697 O O . ALA A 1 99 ? 1.215 -3.455 10.696 1.00 94.19 99 ALA A O 1
ATOM 698 N N . ALA A 1 100 ? 2.744 -3.475 9.055 1.00 95.75 100 ALA A N 1
ATOM 699 C CA . ALA A 1 100 ? 2.032 -4.416 8.200 1.00 95.75 100 ALA A CA 1
ATOM 700 C C . ALA A 1 100 ? 2.168 -5.886 8.629 1.00 95.75 100 ALA A C 1
ATOM 702 O O . ALA A 1 100 ? 3.169 -6.307 9.214 1.00 95.75 100 ALA A O 1
ATOM 703 N N . ASP A 1 101 ? 1.170 -6.691 8.272 1.00 96.31 101 ASP A N 1
ATOM 704 C CA . ASP A 1 101 ? 1.216 -8.157 8.299 1.00 96.31 101 ASP A CA 1
ATOM 705 C C . ASP A 1 101 ? 1.868 -8.720 7.028 1.00 96.31 101 ASP A C 1
ATOM 707 O O . ASP A 1 101 ? 2.446 -9.806 7.040 1.00 96.31 101 ASP A O 1
ATOM 711 N N . LEU A 1 102 ? 1.772 -7.969 5.928 1.00 95.38 102 LEU A N 1
ATOM 712 C CA . LEU A 1 102 ? 2.257 -8.326 4.600 1.00 95.38 102 LEU A CA 1
ATOM 713 C C . LEU A 1 102 ? 2.768 -7.078 3.879 1.00 95.38 102 LEU A C 1
ATOM 715 O O . LEU A 1 102 ? 2.090 -6.050 3.860 1.00 95.38 102 LEU A O 1
ATOM 719 N N . VAL A 1 103 ? 3.919 -7.187 3.218 1.00 94.25 103 VAL A N 1
ATOM 720 C CA . VAL A 1 103 ? 4.437 -6.123 2.353 1.00 94.25 103 VAL A CA 1
ATOM 721 C C . VAL A 1 103 ? 4.425 -6.560 0.893 1.00 94.25 103 VAL A C 1
ATOM 723 O O . VAL A 1 103 ? 4.905 -7.636 0.540 1.00 94.25 103 VAL A O 1
ATOM 726 N N . LEU A 1 104 ? 3.889 -5.710 0.024 1.00 93.75 104 LEU A N 1
ATOM 727 C CA . LEU A 1 104 ? 3.923 -5.893 -1.420 1.00 93.75 104 LEU A CA 1
ATOM 728 C C . LEU A 1 104 ? 4.845 -4.853 -2.046 1.00 93.75 104 LEU A C 1
ATOM 730 O O . LEU A 1 104 ? 4.722 -3.655 -1.784 1.00 93.75 104 LEU A O 1
ATOM 734 N N . VAL A 1 105 ? 5.751 -5.323 -2.899 1.00 91.31 105 VAL A N 1
ATOM 735 C CA . VAL A 1 105 ? 6.760 -4.499 -3.563 1.00 91.31 105 VAL A CA 1
ATOM 736 C C . VAL A 1 105 ? 6.465 -4.432 -5.057 1.00 91.31 105 VAL A C 1
ATOM 738 O O . VAL A 1 105 ? 6.949 -5.276 -5.820 1.00 91.31 105 VAL A O 1
ATOM 741 N N . PRO A 1 106 ? 5.649 -3.466 -5.520 1.00 90.38 106 PRO A N 1
ATOM 742 C CA . PRO A 1 106 ? 5.413 -3.309 -6.942 1.00 90.38 106 PRO A CA 1
ATOM 743 C C . PRO A 1 106 ? 6.719 -2.911 -7.627 1.00 90.38 106 PRO A C 1
ATOM 745 O O . PRO A 1 106 ? 7.411 -1.985 -7.191 1.00 90.38 106 PRO A O 1
ATOM 748 N N . THR A 1 107 ? 7.051 -3.622 -8.702 1.00 86.69 107 THR A N 1
ATOM 749 C CA . THR A 1 107 ? 8.288 -3.427 -9.456 1.00 86.69 107 THR A CA 1
ATOM 750 C C . THR A 1 107 ? 8.057 -3.622 -10.949 1.00 86.69 107 THR A C 1
ATOM 752 O O . THR A 1 107 ? 7.383 -4.557 -11.366 1.00 86.69 107 THR A O 1
ATOM 755 N N . ARG A 1 108 ? 8.627 -2.745 -11.776 1.00 84.38 108 ARG A N 1
ATOM 756 C CA . ARG A 1 108 ? 8.644 -2.919 -13.235 1.00 84.38 108 ARG A CA 1
ATOM 757 C C . ARG A 1 108 ? 9.717 -3.930 -13.642 1.00 84.38 108 ARG A C 1
ATOM 759 O O . ARG A 1 108 ? 10.705 -4.104 -12.944 1.00 84.38 108 ARG A O 1
ATOM 766 N N . VAL A 1 109 ? 9.562 -4.555 -14.803 1.00 76.81 109 VAL A N 1
ATOM 767 C CA . VAL A 1 109 ? 10.491 -5.589 -15.309 1.00 76.81 109 VAL A CA 1
ATOM 768 C C . VAL A 1 109 ? 11.646 -5.021 -16.149 1.00 76.81 109 VAL A C 1
ATOM 770 O O . VAL A 1 109 ? 12.007 -5.585 -17.177 1.00 76.81 109 VAL A O 1
ATOM 773 N N . SER A 1 110 ? 12.225 -3.879 -15.760 1.00 75.06 110 SER A N 1
ATOM 774 C CA . SER A 1 110 ? 13.439 -3.361 -16.417 1.00 75.06 110 SER A CA 1
ATOM 775 C C . SER A 1 110 ? 14.697 -3.720 -15.625 1.00 75.06 110 SER A C 1
ATOM 777 O O . SER A 1 110 ? 14.651 -3.834 -14.403 1.00 75.06 110 SER A O 1
ATOM 779 N N . ALA A 1 111 ? 15.846 -3.840 -16.298 1.00 69.75 111 ALA A N 1
ATOM 780 C CA . ALA A 1 111 ? 17.115 -4.196 -15.651 1.00 69.75 111 ALA A CA 1
ATOM 781 C C . ALA A 1 111 ? 17.474 -3.275 -14.463 1.00 69.75 111 ALA A C 1
ATOM 783 O O . ALA A 1 111 ? 17.950 -3.741 -13.428 1.00 69.75 111 ALA A O 1
ATOM 784 N N . PHE A 1 112 ? 17.188 -1.973 -14.577 1.00 70.62 112 PHE A N 1
ATOM 785 C CA . PHE A 1 112 ? 17.408 -1.008 -13.495 1.00 70.62 112 PHE A CA 1
ATOM 786 C C . PHE A 1 112 ? 16.434 -1.188 -12.326 1.00 70.62 112 PHE A C 1
ATOM 788 O O . PHE A 1 112 ? 16.788 -0.916 -11.182 1.00 70.62 112 PHE A O 1
ATOM 795 N N . ASP A 1 113 ? 15.207 -1.625 -12.604 1.00 71.50 113 ASP A N 1
ATOM 796 C CA . ASP A 1 113 ? 14.203 -1.884 -11.575 1.00 71.50 113 ASP A CA 1
ATOM 797 C C . ASP A 1 113 ? 14.540 -3.149 -10.779 1.00 71.50 113 ASP A C 1
ATOM 799 O O . ASP A 1 113 ? 14.477 -3.126 -9.552 1.00 71.50 113 ASP A O 1
ATOM 803 N N . LEU A 1 114 ? 14.999 -4.211 -11.450 1.00 71.19 114 LEU A N 1
ATOM 804 C CA . LEU A 1 114 ? 15.420 -5.455 -10.794 1.00 71.19 114 LEU A CA 1
ATOM 805 C C . LEU A 1 114 ? 16.624 -5.247 -9.866 1.00 71.19 114 LEU A C 1
ATOM 807 O O . LEU A 1 114 ? 16.700 -5.849 -8.798 1.00 71.19 114 LEU A O 1
ATOM 811 N N . HIS A 1 115 ? 17.542 -4.344 -10.217 1.00 69.88 115 HIS A N 1
ATOM 812 C CA . HIS A 1 115 ? 18.632 -3.975 -9.314 1.00 69.88 115 HIS A CA 1
ATOM 813 C C . HIS A 1 115 ? 18.120 -3.280 -8.038 1.00 69.88 115 HIS A C 1
ATOM 815 O O . HIS A 1 115 ? 18.602 -3.573 -6.945 1.00 69.88 115 HIS A O 1
ATOM 821 N N . ALA A 1 116 ? 17.100 -2.423 -8.154 1.00 68.00 116 ALA A N 1
ATOM 822 C CA . ALA A 1 116 ? 16.484 -1.728 -7.019 1.00 68.00 116 ALA A CA 1
ATOM 823 C C . ALA A 1 116 ? 15.658 -2.656 -6.100 1.00 68.00 116 ALA A C 1
ATOM 825 O O . ALA A 1 116 ? 15.448 -2.340 -4.922 1.00 68.00 116 ALA A O 1
ATOM 826 N N . ILE A 1 117 ? 15.229 -3.829 -6.590 1.00 69.75 117 ILE A N 1
ATOM 827 C CA . ILE A 1 117 ? 14.600 -4.859 -5.744 1.00 69.75 117 ILE A CA 1
ATOM 828 C C . ILE A 1 117 ? 15.560 -5.301 -4.644 1.00 69.75 117 ILE A C 1
ATOM 830 O O . ILE A 1 117 ? 15.116 -5.486 -3.516 1.00 69.75 117 ILE A O 1
ATOM 834 N N . LYS A 1 118 ? 16.868 -5.414 -4.915 1.00 70.69 118 LYS A N 1
ATOM 835 C CA . LYS A 1 118 ? 17.847 -5.887 -3.919 1.00 70.69 118 LYS A CA 1
ATOM 836 C C . LYS A 1 118 ? 17.872 -4.995 -2.678 1.00 70.69 118 LYS A C 1
ATOM 838 O O . LYS A 1 118 ? 17.755 -5.492 -1.560 1.00 70.69 118 LYS A O 1
ATOM 843 N N . THR A 1 119 ? 17.915 -3.682 -2.879 1.00 69.19 119 THR A N 1
ATOM 844 C CA . THR A 1 119 ? 17.879 -2.684 -1.800 1.00 69.19 119 THR A CA 1
ATOM 845 C C . THR A 1 119 ? 16.523 -2.665 -1.087 1.00 69.19 119 THR A C 1
ATOM 847 O O . THR A 1 119 ? 16.454 -2.479 0.128 1.00 69.19 119 THR A O 1
ATOM 850 N N . THR A 1 120 ? 15.426 -2.922 -1.808 1.00 70.00 120 THR A N 1
ATOM 851 C CA . THR A 1 120 ? 14.105 -3.087 -1.179 1.00 70.00 120 THR A CA 1
ATOM 852 C C . THR A 1 120 ? 14.046 -4.360 -0.334 1.00 70.00 120 THR A C 1
ATOM 854 O O . THR A 1 120 ? 13.525 -4.335 0.778 1.00 70.00 120 THR A O 1
ATOM 857 N N . GLY A 1 121 ? 14.646 -5.453 -0.806 1.00 71.56 121 GLY A N 1
ATOM 858 C CA . GLY A 1 121 ? 14.767 -6.716 -0.085 1.00 71.56 121 GLY A CA 1
ATOM 859 C C . GLY A 1 121 ? 15.543 -6.572 1.223 1.00 71.56 121 GLY A C 1
ATOM 860 O O . GLY A 1 121 ? 15.157 -7.162 2.229 1.00 71.56 121 GLY A O 1
ATOM 861 N N . GLU A 1 122 ? 16.584 -5.740 1.259 1.00 69.62 122 GLU A N 1
ATOM 862 C CA . GLU A 1 122 ? 17.290 -5.401 2.502 1.00 69.62 122 GLU A CA 1
ATOM 863 C C . GLU A 1 122 ? 16.380 -4.680 3.505 1.00 69.62 122 GLU A C 1
ATOM 865 O O . GLU A 1 122 ? 16.336 -5.066 4.674 1.00 69.62 122 GLU A O 1
ATOM 870 N N . LEU A 1 123 ? 15.580 -3.708 3.053 1.00 70.75 123 LEU A N 1
ATOM 871 C CA . LEU A 1 123 ? 14.598 -3.025 3.905 1.00 70.75 123 LEU A CA 1
ATOM 872 C C . LEU A 1 123 ? 13.536 -4.002 4.439 1.00 70.75 123 LEU A C 1
ATOM 874 O O . LEU A 1 123 ? 13.170 -3.945 5.613 1.00 70.75 123 LEU A O 1
ATOM 878 N N . MET A 1 124 ? 13.089 -4.950 3.613 1.00 72.81 124 MET A N 1
ATOM 879 C CA . MET A 1 124 ? 12.135 -5.987 4.022 1.00 72.81 124 MET A CA 1
ATOM 880 C C . MET A 1 124 ? 12.724 -6.967 5.040 1.00 72.81 124 MET A C 1
ATOM 882 O O . MET A 1 124 ? 12.039 -7.333 5.996 1.00 72.81 124 MET A O 1
ATOM 886 N N . ARG A 1 125 ? 14.008 -7.334 4.909 1.00 72.81 125 ARG A N 1
ATOM 887 C CA . ARG A 1 125 ? 14.706 -8.134 5.932 1.00 72.81 125 ARG A CA 1
ATOM 888 C C . ARG A 1 125 ? 14.729 -7.425 7.285 1.00 72.81 125 ARG A C 1
ATOM 890 O O . ARG A 1 125 ? 14.575 -8.089 8.305 1.00 72.81 125 ARG A O 1
ATOM 897 N N . ILE A 1 126 ? 14.871 -6.098 7.296 1.00 67.81 126 ILE A N 1
ATOM 898 C CA . ILE A 1 126 ? 14.836 -5.292 8.527 1.00 67.81 126 ILE A CA 1
ATOM 899 C C . ILE A 1 126 ? 13.431 -5.278 9.146 1.00 67.81 126 ILE A C 1
ATOM 901 O O . ILE A 1 126 ? 13.303 -5.290 10.368 1.00 67.81 126 ILE A O 1
ATOM 905 N N . ALA A 1 127 ? 12.375 -5.256 8.331 1.00 73.81 127 ALA A N 1
ATOM 906 C CA . ALA A 1 127 ? 10.997 -5.259 8.823 1.00 73.81 127 ALA A CA 1
ATOM 907 C C . ALA A 1 127 ? 10.547 -6.624 9.384 1.00 73.81 127 ALA A C 1
ATOM 909 O O . ALA A 1 127 ? 9.588 -6.666 10.150 1.00 73.81 127 ALA A O 1
ATOM 910 N N . GLN A 1 128 ? 11.226 -7.722 9.021 1.00 81.75 128 GLN A N 1
ATOM 911 C CA . GLN A 1 128 ? 10.889 -9.102 9.410 1.00 81.75 128 GLN A CA 1
ATOM 912 C C . GLN A 1 128 ? 9.419 -9.487 9.145 1.00 81.75 128 GLN A C 1
ATOM 914 O O . GLN A 1 128 ? 8.815 -10.248 9.901 1.00 81.75 128 GLN A O 1
ATOM 919 N N . LYS A 1 129 ? 8.839 -8.972 8.056 1.00 87.25 129 LYS A N 1
ATOM 920 C CA . LYS A 1 129 ? 7.482 -9.309 7.603 1.00 87.25 129 LYS A CA 1
ATOM 921 C C . LYS A 1 129 ? 7.518 -10.134 6.315 1.00 87.25 129 LYS A C 1
ATOM 923 O O . LYS A 1 129 ? 8.449 -9.962 5.525 1.00 87.25 129 LYS A O 1
ATOM 928 N N . PRO A 1 130 ? 6.511 -10.994 6.065 1.00 91.25 130 PRO A N 1
ATOM 929 C CA . PRO A 1 130 ? 6.299 -11.582 4.748 1.00 91.25 130 PRO A CA 1
ATOM 930 C C . PRO A 1 130 ? 6.270 -10.488 3.675 1.00 91.25 130 PRO A C 1
ATOM 932 O O . PRO A 1 130 ? 5.502 -9.531 3.787 1.00 91.25 130 PRO A O 1
ATOM 935 N N . ALA A 1 131 ? 7.110 -10.623 2.650 1.00 90.44 131 ALA A N 1
ATOM 936 C CA . ALA A 1 131 ? 7.238 -9.641 1.582 1.00 90.44 131 ALA A CA 1
ATOM 937 C C . ALA A 1 131 ? 7.249 -10.323 0.211 1.00 90.44 131 ALA A C 1
ATOM 939 O O . ALA A 1 131 ? 7.956 -11.313 0.023 1.00 90.44 131 ALA A O 1
ATOM 940 N N . TYR A 1 132 ? 6.487 -9.781 -0.740 1.00 90.75 132 TYR A N 1
ATOM 941 C CA . TYR A 1 132 ? 6.383 -10.319 -2.099 1.00 90.75 132 TYR A CA 1
ATOM 942 C C . TYR A 1 132 ? 6.553 -9.217 -3.138 1.00 90.75 132 TYR A C 1
ATOM 944 O O . TYR A 1 132 ? 5.949 -8.147 -3.036 1.00 90.75 132 TYR A O 1
ATOM 952 N N . THR A 1 133 ? 7.339 -9.495 -4.174 1.00 88.56 133 THR A N 1
ATOM 953 C CA . THR A 1 133 ? 7.442 -8.619 -5.342 1.00 88.56 133 THR A CA 1
ATOM 954 C C . THR A 1 133 ? 6.227 -8.814 -6.239 1.00 88.56 133 THR A C 1
ATOM 956 O O . THR A 1 133 ? 5.863 -9.940 -6.570 1.00 88.56 133 THR A O 1
ATOM 959 N N . ILE A 1 134 ? 5.625 -7.708 -6.671 1.00 90.25 134 ILE A N 1
ATOM 960 C CA . ILE A 1 134 ? 4.552 -7.702 -7.664 1.00 90.25 134 ILE A CA 1
ATOM 961 C C . ILE A 1 134 ? 5.108 -7.105 -8.949 1.00 90.25 134 ILE A C 1
ATOM 963 O O . ILE A 1 134 ? 5.410 -5.911 -8.998 1.00 90.25 134 ILE A O 1
ATOM 967 N N . PHE A 1 135 ? 5.233 -7.909 -10.004 1.00 88.81 135 PHE A N 1
ATOM 968 C CA . PHE A 1 135 ? 5.621 -7.370 -11.302 1.00 88.81 135 PHE A CA 1
ATOM 969 C C . PHE A 1 135 ? 4.481 -6.538 -11.885 1.00 88.81 135 PHE A C 1
ATOM 971 O O . PHE A 1 135 ? 3.398 -7.041 -12.174 1.00 88.81 135 PHE A O 1
ATOM 978 N N . ASN A 1 136 ? 4.735 -5.242 -12.035 1.00 87.88 136 ASN A N 1
ATOM 979 C CA . ASN A 1 136 ? 3.761 -4.259 -12.472 1.00 87.88 136 ASN A CA 1
ATOM 980 C C . ASN A 1 136 ? 4.192 -3.602 -13.787 1.00 87.88 136 ASN A C 1
ATOM 982 O O . ASN A 1 136 ? 5.382 -3.476 -14.074 1.00 87.88 136 ASN A O 1
ATOM 986 N N . ALA A 1 137 ? 3.213 -3.163 -14.582 1.00 85.69 137 ALA A N 1
ATOM 987 C CA . ALA A 1 137 ? 3.427 -2.602 -15.919 1.00 85.69 137 ALA A CA 1
ATOM 988 C C . ALA A 1 137 ? 4.308 -3.497 -16.822 1.00 85.69 137 ALA A C 1
ATOM 990 O O . ALA A 1 137 ? 5.157 -3.007 -17.568 1.00 85.69 137 ALA A O 1
ATOM 991 N N . VAL A 1 138 ? 4.109 -4.818 -16.740 1.00 84.31 138 VAL A N 1
ATOM 992 C CA . VAL A 1 138 ? 4.798 -5.800 -17.586 1.00 84.31 138 VAL A CA 1
ATOM 993 C C . VAL A 1 138 ? 4.281 -5.674 -19.023 1.00 84.31 138 VAL A C 1
ATOM 995 O O . VAL A 1 138 ? 3.070 -5.783 -19.237 1.00 84.31 138 VAL A O 1
ATOM 998 N N . PRO A 1 139 ? 5.151 -5.453 -20.027 1.00 81.75 139 PRO A N 1
ATOM 999 C CA . PRO A 1 139 ? 4.713 -5.417 -21.415 1.00 81.75 139 PRO A CA 1
ATOM 1000 C C . PRO A 1 139 ? 4.075 -6.758 -21.823 1.00 81.75 139 PRO A C 1
ATOM 1002 O O . PRO A 1 139 ? 4.642 -7.807 -21.521 1.00 81.75 139 PRO A O 1
ATOM 1005 N N . PRO A 1 140 ? 2.966 -6.779 -22.585 1.00 79.00 140 PRO A N 1
ATOM 1006 C CA . PRO A 1 140 ? 2.267 -8.024 -22.938 1.00 79.00 140 PRO A CA 1
ATOM 1007 C C . PRO A 1 140 ? 3.116 -9.066 -23.686 1.00 79.00 140 PRO A C 1
ATOM 1009 O O . PRO A 1 140 ? 2.757 -10.236 -23.736 1.00 79.00 140 PRO A O 1
ATOM 1012 N N . ARG A 1 141 ? 4.231 -8.644 -24.298 1.00 76.88 141 ARG A N 1
ATOM 1013 C CA . ARG A 1 141 ? 5.144 -9.497 -25.081 1.00 76.88 141 ARG A CA 1
ATOM 1014 C C . ARG A 1 141 ? 6.415 -9.896 -24.319 1.00 76.88 141 ARG A C 1
ATOM 1016 O O . ARG A 1 141 ? 7.339 -10.426 -24.922 1.00 76.88 141 ARG A O 1
ATOM 1023 N N . ALA A 1 142 ? 6.480 -9.623 -23.019 1.00 66.25 142 ALA A N 1
ATOM 1024 C CA . ALA A 1 142 ? 7.672 -9.775 -22.188 1.00 66.25 142 ALA A CA 1
ATOM 1025 C C . ALA A 1 142 ? 7.679 -11.078 -21.360 1.00 66.25 142 ALA A C 1
ATOM 1027 O O . ALA A 1 142 ? 8.125 -11.066 -20.219 1.00 66.25 142 ALA A O 1
ATOM 1028 N N . ALA A 1 143 ? 7.173 -12.195 -21.898 1.00 61.78 143 ALA A N 1
ATOM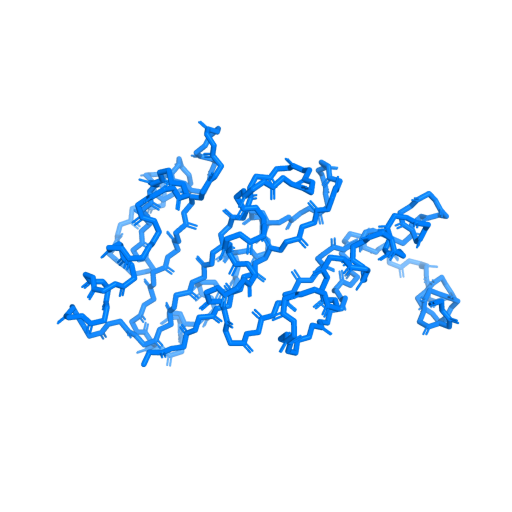 1029 C CA . ALA A 1 143 ? 7.031 -13.443 -21.133 1.00 61.78 143 ALA A CA 1
ATOM 1030 C C . ALA A 1 143 ? 8.368 -13.944 -20.543 1.00 61.78 143 ALA A C 1
ATOM 1032 O O . ALA A 1 143 ? 8.422 -14.265 -19.360 1.00 61.78 143 ALA A O 1
ATOM 1033 N N . SER A 1 144 ? 9.458 -13.897 -21.319 1.00 64.75 144 SER A N 1
ATOM 1034 C CA . SER A 1 144 ? 10.794 -14.301 -20.851 1.00 64.75 144 SER A CA 1
ATOM 1035 C C . SER A 1 144 ? 11.373 -13.369 -19.777 1.00 64.75 144 SER A C 1
ATOM 1037 O O . SER A 1 144 ? 12.086 -13.816 -18.891 1.00 64.75 144 SER A O 1
ATOM 1039 N N . LEU A 1 145 ? 11.015 -12.079 -19.793 1.00 65.25 145 LEU A N 1
ATOM 1040 C CA . LEU A 1 145 ? 11.509 -11.089 -18.824 1.00 65.25 145 LEU A CA 1
ATOM 1041 C C . LEU A 1 145 ? 10.970 -11.324 -17.408 1.00 65.25 145 LEU A C 1
ATOM 1043 O O . LEU A 1 145 ? 11.603 -10.906 -16.444 1.00 65.25 145 LEU A O 1
ATOM 1047 N N . VAL A 1 146 ? 9.803 -11.959 -17.270 1.00 65.31 146 VAL A N 1
ATOM 1048 C CA . VAL A 1 146 ? 9.236 -12.305 -15.957 1.00 65.31 146 VAL A CA 1
ATOM 1049 C C . VAL A 1 146 ? 9.949 -13.518 -15.364 1.00 65.31 146 VAL A C 1
ATOM 1051 O O . VAL A 1 146 ? 10.243 -13.518 -14.171 1.00 65.31 146 VAL A O 1
ATOM 1054 N N . GLU A 1 147 ? 10.254 -14.521 -16.190 1.00 66.94 147 GLU A N 1
ATOM 1055 C CA . GLU A 1 147 ? 11.033 -15.696 -15.782 1.00 66.94 147 GLU A CA 1
ATOM 1056 C C . GLU A 1 147 ? 12.446 -15.285 -15.347 1.00 66.94 147 GLU A C 1
ATOM 1058 O O . GLU A 1 147 ? 12.881 -15.647 -14.254 1.00 66.94 147 GLU A O 1
ATOM 1063 N N . ASP A 1 148 ? 13.105 -14.431 -16.135 1.00 67.25 148 ASP A N 1
ATOM 1064 C CA . ASP A 1 148 ? 14.424 -13.883 -15.808 1.00 67.25 148 ASP A CA 1
ATOM 1065 C C . ASP A 1 148 ? 14.396 -13.037 -14.523 1.00 67.25 148 ASP A C 1
ATOM 1067 O O . ASP A 1 148 ? 15.314 -13.096 -13.706 1.00 67.25 148 ASP A O 1
ATOM 1071 N N . ALA A 1 149 ? 13.331 -12.258 -14.310 1.00 65.19 149 ALA A N 1
ATOM 1072 C CA . ALA A 1 149 ? 13.168 -11.430 -13.119 1.00 65.19 149 ALA A CA 1
ATOM 1073 C C . ALA A 1 149 ? 12.893 -12.242 -11.846 1.00 65.19 149 ALA A C 1
ATOM 1075 O O . ALA A 1 149 ? 13.300 -11.824 -10.765 1.00 65.19 149 ALA A O 1
ATOM 1076 N N . ALA A 1 150 ? 12.208 -13.383 -11.955 1.00 64.81 150 ALA A N 1
ATOM 1077 C CA . ALA A 1 150 ? 11.929 -14.264 -10.822 1.00 64.81 150 ALA A CA 1
ATOM 1078 C C . ALA A 1 150 ? 13.183 -14.996 -10.308 1.00 64.81 150 ALA A C 1
ATOM 1080 O O . ALA A 1 150 ? 13.176 -15.505 -9.188 1.00 64.81 150 ALA A O 1
ATOM 1081 N N . ALA A 1 151 ? 14.250 -15.048 -11.110 1.00 64.56 151 ALA A N 1
ATOM 1082 C CA . ALA A 1 151 ? 15.524 -15.664 -10.750 1.00 64.56 151 ALA A CA 1
ATOM 1083 C C . ALA A 1 151 ? 16.475 -14.736 -9.956 1.00 64.56 151 ALA A C 1
ATOM 1085 O O . ALA A 1 151 ? 17.566 -15.176 -9.581 1.00 64.56 151 ALA A O 1
ATOM 1086 N N . VAL A 1 152 ? 16.095 -13.470 -9.720 1.00 58.56 152 VAL A N 1
ATOM 1087 C CA . VAL A 1 152 ? 16.903 -12.422 -9.052 1.00 58.56 152 VAL A CA 1
ATOM 1088 C C . VAL A 1 152 ? 16.463 -12.200 -7.610 1.00 58.56 152 VAL A C 1
ATOM 1090 O O . VAL A 1 152 ? 17.371 -12.032 -6.759 1.00 58.56 152 VAL A O 1
#

Secondary structure (DSSP, 8-state):
-EEEEE--SSTTS-HHHHHHHHHHHHHHTT--EEEEE--TT-HHHHHHHHH-SSSSEEEE--GGGHHHHHHHHHHTT-SEEEEEPPSSSSHHHHHHHHH-SEEEEEE-SSHHHHHHHHHHHHHHHHHTS-EEEEE-S--TT-HHHHHHHHT-